Protein AF-A0A963QX61-F1 (afdb_monomer_lite)

Structure (mmCIF, N/CA/C/O backbone):
data_AF-A0A963QX61-F1
#
_entry.id   AF-A0A963QX61-F1
#
loop_
_atom_site.group_PDB
_atom_site.id
_atom_site.type_symbol
_atom_site.label_atom_id
_atom_site.label_alt_id
_atom_site.label_comp_id
_atom_site.label_asym_id
_atom_site.label_entity_id
_atom_site.label_seq_id
_atom_site.pdbx_PDB_ins_code
_atom_site.Cartn_x
_atom_site.Cartn_y
_atom_site.Cartn_z
_atom_site.occupancy
_atom_site.B_iso_or_equiv
_atom_site.auth_seq_id
_atom_site.auth_comp_id
_atom_site.auth_asym_id
_atom_site.auth_atom_id
_atom_site.pdbx_PDB_model_num
ATOM 1 N N . MET A 1 1 ? -36.891 1.147 53.434 1.00 46.72 1 MET A N 1
ATOM 2 C CA . MET A 1 1 ? -37.287 0.416 52.207 1.00 46.72 1 MET A CA 1
ATOM 3 C C . MET A 1 1 ? -36.819 1.163 50.943 1.00 46.72 1 MET A C 1
ATOM 5 O O . MET A 1 1 ? -37.647 1.575 50.151 1.00 46.72 1 MET A O 1
ATOM 9 N N . ALA A 1 2 ? -35.508 1.374 50.739 1.00 48.69 2 ALA A N 1
ATOM 10 C CA . ALA A 1 2 ? -34.983 2.159 49.598 1.00 48.69 2 ALA A CA 1
ATOM 11 C C . ALA A 1 2 ? -33.818 1.477 48.839 1.00 48.69 2 ALA A C 1
ATOM 13 O O . ALA A 1 2 ? -33.172 2.099 48.007 1.00 48.69 2 ALA A O 1
ATOM 14 N N . GLY A 1 3 ? -33.528 0.202 49.127 1.00 49.62 3 GLY A N 1
ATOM 15 C CA . GLY A 1 3 ? -32.335 -0.487 48.611 1.00 49.62 3 GLY A CA 1
ATOM 16 C C . GLY A 1 3 ? -32.510 -1.225 47.279 1.00 49.62 3 GLY A C 1
ATOM 17 O O . GLY A 1 3 ? -31.517 -1.564 46.650 1.00 49.62 3 GLY A O 1
ATOM 18 N N . LEU A 1 4 ? -33.746 -1.473 46.829 1.00 49.47 4 LEU A N 1
ATOM 19 C CA . LEU A 1 4 ? -33.998 -2.351 45.675 1.00 49.47 4 LEU A CA 1
ATOM 20 C C . LEU A 1 4 ? -34.130 -1.605 44.337 1.00 49.47 4 LEU A C 1
ATOM 22 O O . LEU A 1 4 ? -33.873 -2.192 43.292 1.00 49.47 4 LEU A O 1
ATOM 26 N N . SER A 1 5 ? -34.448 -0.305 44.350 1.00 49.09 5 SER A N 1
ATOM 27 C CA . SER A 1 5 ? -34.607 0.480 43.114 1.00 49.09 5 SER A CA 1
ATOM 28 C C . SER A 1 5 ? -33.279 0.851 42.438 1.0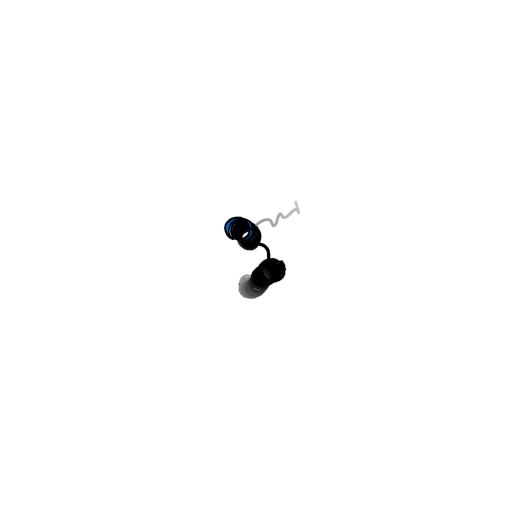0 49.09 5 SER A C 1
ATOM 30 O O . SER A 1 5 ? -33.279 1.146 41.249 1.00 49.09 5 SER A O 1
ATOM 32 N N . ASN A 1 6 ? -32.154 0.821 43.164 1.00 52.69 6 ASN A N 1
ATOM 33 C CA . ASN A 1 6 ? -30.842 1.230 42.641 1.00 52.69 6 ASN A CA 1
ATOM 34 C C . ASN A 1 6 ? -30.071 0.110 41.923 1.00 52.69 6 ASN A C 1
ATOM 36 O O . ASN A 1 6 ? -29.132 0.398 41.195 1.00 52.69 6 ASN A O 1
ATOM 40 N N . ILE A 1 7 ? -30.431 -1.164 42.111 1.00 56.41 7 ILE A N 1
ATOM 41 C CA . ILE A 1 7 ? -29.708 -2.286 41.478 1.00 56.41 7 ILE A CA 1
ATOM 42 C C . ILE A 1 7 ? -30.189 -2.503 40.036 1.00 56.41 7 ILE A C 1
ATOM 44 O O . ILE A 1 7 ? -29.391 -2.807 39.151 1.00 56.41 7 ILE A O 1
ATOM 48 N N . ALA A 1 8 ? -31.484 -2.300 39.782 1.00 58.22 8 ALA A N 1
ATOM 49 C CA . ALA A 1 8 ? -32.066 -2.456 38.451 1.00 58.22 8 ALA A CA 1
ATOM 50 C C . ALA A 1 8 ? -31.579 -1.381 37.458 1.00 58.22 8 ALA A C 1
ATOM 52 O O . ALA A 1 8 ? -31.332 -1.697 36.296 1.00 58.22 8 ALA A O 1
ATOM 53 N N . SER A 1 9 ? -31.387 -0.135 37.908 1.00 60.72 9 SER A N 1
ATOM 54 C CA . SER A 1 9 ? -30.846 0.953 37.079 1.00 60.72 9 SER A CA 1
ATOM 55 C C . SER A 1 9 ? -29.365 0.751 36.743 1.00 60.72 9 SER A C 1
ATOM 57 O O . SER A 1 9 ? -28.984 0.878 35.584 1.00 60.72 9 SER A O 1
ATOM 59 N N . VAL A 1 10 ? -28.548 0.314 37.709 1.00 65.25 10 VAL A N 1
ATOM 60 C CA . VAL A 1 10 ? -27.114 0.037 37.489 1.00 65.25 10 VAL A CA 1
ATOM 61 C C . VAL A 1 10 ? -26.888 -1.076 36.456 1.00 65.25 10 VAL A C 1
ATOM 63 O O . VAL A 1 10 ? -25.989 -0.969 35.623 1.00 65.25 10 VAL A O 1
ATOM 66 N N . GLY A 1 11 ? -27.707 -2.134 36.467 1.00 64.94 11 GLY A N 1
ATOM 67 C CA . GLY A 1 11 ? -27.608 -3.215 35.477 1.00 64.94 11 GLY A CA 1
ATOM 68 C C . GLY A 1 11 ? -27.962 -2.773 34.051 1.00 64.94 11 GLY A C 1
ATOM 69 O O . GLY A 1 11 ? -27.321 -3.207 33.092 1.00 64.94 11 GLY A O 1
ATOM 70 N N . LEU A 1 12 ? -28.946 -1.881 33.910 1.00 73.75 12 LEU A N 1
ATOM 71 C CA . LEU A 1 12 ? -29.366 -1.329 32.622 1.00 73.75 12 LEU A CA 1
ATOM 72 C C . LEU A 1 12 ? -28.316 -0.365 32.047 1.00 73.75 12 LEU A C 1
ATOM 74 O O . LEU A 1 12 ? -27.949 -0.493 30.878 1.00 73.75 12 LEU A O 1
ATOM 78 N N . ASP A 1 13 ? -27.784 0.543 32.867 1.00 69.62 13 ASP A N 1
ATOM 79 C CA . ASP A 1 13 ? -26.740 1.491 32.454 1.00 69.62 13 ASP A CA 1
ATOM 80 C C . ASP A 1 13 ? -25.443 0.766 32.053 1.00 69.62 13 ASP A C 1
ATOM 82 O O . ASP A 1 13 ? -24.764 1.140 31.088 1.00 69.62 13 ASP A O 1
ATOM 86 N N . LEU A 1 14 ? -25.121 -0.340 32.732 1.00 75.25 14 LEU A N 1
ATOM 87 C CA . LEU A 1 14 ? -23.996 -1.199 32.366 1.00 75.25 14 LEU A CA 1
ATOM 88 C C . LEU A 1 14 ? -24.220 -1.910 31.021 1.00 75.25 14 LEU A C 1
ATOM 90 O O . LEU A 1 14 ? -23.307 -1.985 30.200 1.00 75.25 14 LEU A O 1
ATOM 94 N N . ALA A 1 15 ? -25.426 -2.417 30.764 1.00 76.31 15 ALA A N 1
ATOM 95 C CA . ALA A 1 15 ? -25.744 -3.071 29.495 1.00 76.31 15 ALA A CA 1
ATOM 96 C C . ALA A 1 15 ? -25.701 -2.084 28.315 1.00 76.31 15 ALA A C 1
ATOM 98 O O . ALA A 1 15 ? -25.134 -2.398 27.265 1.00 76.31 15 ALA A O 1
ATOM 99 N N . LEU A 1 16 ? -26.239 -0.874 28.498 1.00 80.94 16 LEU A N 1
ATOM 100 C CA . LEU A 1 16 ? -26.222 0.184 27.485 1.00 80.94 16 LEU A CA 1
ATOM 101 C C . LEU A 1 16 ? -24.804 0.691 27.208 1.00 80.94 16 LEU A C 1
ATOM 103 O O . LEU A 1 16 ? -24.424 0.824 26.043 1.00 80.94 16 LEU A O 1
ATOM 107 N N . SER A 1 17 ? -23.994 0.911 28.246 1.00 79.56 17 SER A N 1
ATOM 108 C CA . SER A 1 17 ? -22.588 1.306 28.079 1.00 79.56 17 SER A CA 1
ATOM 109 C C . SER A 1 17 ? -21.762 0.211 27.402 1.00 79.56 17 SER A C 1
ATOM 111 O O . SER A 1 17 ? -20.999 0.503 26.480 1.00 79.56 17 SER A O 1
ATOM 113 N N . GLN A 1 18 ? -21.974 -1.060 27.754 1.00 80.31 18 GLN A N 1
ATOM 114 C CA . GLN A 1 18 ? -21.314 -2.181 27.087 1.00 80.31 18 GLN A CA 1
ATOM 115 C C . GLN A 1 18 ? -21.740 -2.306 25.615 1.00 80.31 18 GLN A C 1
ATOM 117 O O . GLN A 1 18 ? -20.918 -2.613 24.748 1.00 80.31 18 GLN A O 1
ATOM 122 N N . GLN A 1 19 ? -23.012 -2.058 25.298 1.00 84.75 19 GLN A N 1
ATOM 123 C CA . GLN A 1 19 ? -23.496 -2.054 23.918 1.00 84.75 19 GLN A CA 1
ATOM 124 C C . GLN A 1 19 ? -22.925 -0.881 23.109 1.00 84.75 19 GLN A C 1
ATOM 126 O O . GLN A 1 19 ? -22.516 -1.080 21.962 1.00 84.75 19 GLN A O 1
ATOM 131 N N . ALA A 1 20 ? -22.849 0.315 23.699 1.00 81.50 20 ALA A N 1
ATOM 132 C CA . ALA A 1 20 ? -22.224 1.482 23.082 1.00 81.50 20 ALA A CA 1
ATOM 133 C C . ALA A 1 20 ? -20.739 1.223 22.779 1.00 81.50 20 ALA A C 1
ATOM 135 O O . ALA A 1 20 ? -20.319 1.398 21.635 1.00 81.50 20 ALA A O 1
ATOM 136 N N . GLN A 1 21 ? -19.990 0.679 23.746 1.00 81.06 21 GLN A N 1
ATOM 137 C CA . GLN A 1 21 ? -18.583 0.296 23.569 1.00 81.06 21 GLN A CA 1
ATOM 138 C C . GLN A 1 21 ? -18.395 -0.718 22.436 1.00 81.06 21 GLN A C 1
ATOM 140 O O . GLN A 1 21 ? -17.541 -0.533 21.574 1.00 81.06 21 GLN A O 1
ATOM 145 N N . ARG A 1 22 ? -19.230 -1.763 22.366 1.00 85.44 22 ARG A N 1
ATOM 146 C CA . ARG A 1 22 ? -19.153 -2.759 21.279 1.00 85.44 22 ARG A CA 1
ATOM 147 C C . ARG A 1 22 ? -19.398 -2.147 19.901 1.00 85.44 22 ARG A C 1
ATOM 149 O O . ARG A 1 22 ? -18.795 -2.589 18.923 1.00 85.44 22 ARG A O 1
ATOM 156 N N . ASN A 1 23 ? -20.308 -1.182 19.799 1.00 87.12 23 ASN A N 1
ATOM 157 C CA . ASN A 1 23 ? -20.583 -0.498 18.536 1.00 87.12 23 ASN A CA 1
ATOM 158 C C . ASN A 1 23 ? -19.423 0.413 18.127 1.00 87.12 23 ASN A C 1
ATOM 160 O O . ASN A 1 23 ? -19.078 0.470 16.947 1.00 87.12 23 ASN A O 1
ATOM 164 N N . GLU A 1 24 ? -18.808 1.089 19.090 1.00 84.44 24 GLU A N 1
ATOM 165 C CA . GLU A 1 24 ? -17.634 1.924 18.864 1.00 84.44 24 GLU A CA 1
ATOM 166 C C . GLU A 1 24 ? -16.416 1.090 18.451 1.00 84.44 24 GLU A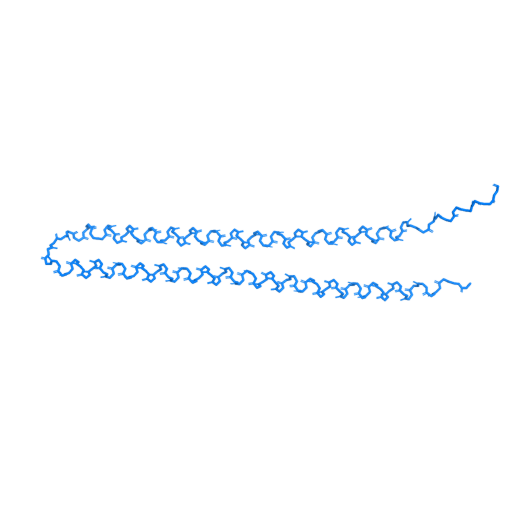 C 1
ATOM 168 O O . GLU A 1 24 ? -15.801 1.376 17.425 1.00 84.44 24 GLU A O 1
ATOM 173 N N . ASP A 1 25 ? -16.153 -0.024 19.136 1.00 84.94 25 ASP A N 1
ATOM 174 C CA . ASP A 1 25 ? -15.090 -0.968 18.776 1.00 84.94 25 ASP A CA 1
ATOM 175 C C . ASP A 1 25 ? -15.251 -1.515 17.354 1.00 84.94 25 ASP A C 1
ATOM 177 O O . ASP A 1 25 ? -14.270 -1.639 16.615 1.00 84.94 25 ASP A O 1
ATOM 181 N N . LYS A 1 26 ? -16.488 -1.835 16.946 1.00 89.31 26 LYS A N 1
ATOM 182 C CA . LYS A 1 26 ? -16.783 -2.257 15.570 1.00 89.31 26 LYS A CA 1
ATOM 183 C C . LYS A 1 26 ? -16.460 -1.151 14.570 1.00 89.31 26 LYS A C 1
ATOM 185 O O . LYS A 1 26 ? -15.726 -1.410 13.625 1.00 89.31 26 LYS A O 1
ATOM 190 N N . ARG A 1 27 ? -16.927 0.079 14.808 1.00 89.19 27 ARG A N 1
ATOM 191 C CA . ARG A 1 27 ? -16.638 1.227 13.928 1.00 89.19 27 ARG A CA 1
ATOM 192 C C . ARG A 1 27 ? -15.137 1.481 13.797 1.00 89.19 27 ARG A C 1
ATOM 194 O O . ARG A 1 27 ? -14.646 1.639 12.685 1.00 89.19 27 ARG A O 1
ATOM 201 N N . LEU A 1 28 ? -14.404 1.454 14.910 1.00 85.69 28 LEU A N 1
ATOM 202 C CA . LEU A 1 28 ? -12.949 1.627 14.924 1.0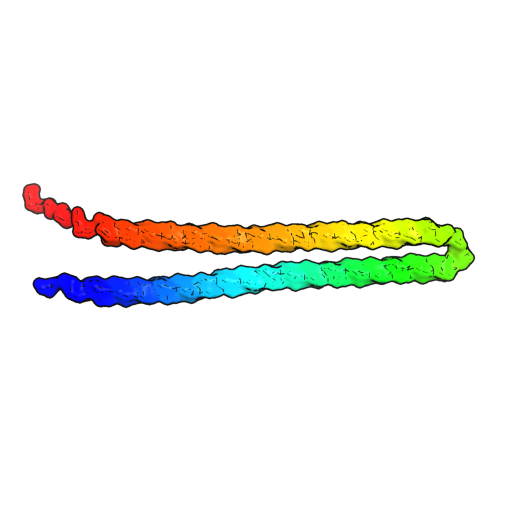0 85.69 28 LEU A CA 1
ATOM 203 C C . LEU A 1 28 ? -12.232 0.507 14.163 1.00 85.69 28 LEU A C 1
ATOM 205 O O . LEU A 1 28 ? -11.234 0.749 13.479 1.00 85.69 28 LEU A O 1
ATOM 209 N N . LYS A 1 29 ? -12.730 -0.729 14.268 1.00 88.88 29 LYS A N 1
ATOM 210 C CA . LYS A 1 29 ? -12.209 -1.868 13.512 1.00 88.88 29 LYS A CA 1
ATOM 211 C C . LYS A 1 29 ? -12.460 -1.704 12.011 1.00 88.88 29 LYS A C 1
ATOM 213 O O . LYS A 1 29 ? -11.520 -1.872 11.239 1.00 88.88 29 LYS A O 1
ATOM 218 N N . ASP A 1 30 ? -13.674 -1.342 11.617 1.00 92.94 30 ASP A N 1
ATOM 219 C CA . ASP A 1 30 ? -14.048 -1.161 10.212 1.00 92.94 30 ASP A CA 1
ATOM 220 C C . ASP A 1 30 ? -13.263 -0.005 9.574 1.00 92.94 30 ASP A C 1
ATOM 222 O O . ASP A 1 30 ? -12.750 -0.124 8.459 1.00 92.94 30 ASP A O 1
ATOM 226 N N . GLU A 1 31 ? -13.081 1.096 10.305 1.00 91.06 31 GLU A N 1
ATOM 227 C CA . GLU A 1 31 ? -12.263 2.226 9.865 1.00 91.06 31 GLU A CA 1
ATOM 228 C C . GLU A 1 31 ? -10.794 1.822 9.685 1.00 91.06 31 GLU A C 1
ATOM 230 O O . GLU A 1 31 ? -10.170 2.142 8.668 1.00 91.06 31 GLU A O 1
ATOM 235 N N . ARG A 1 32 ? -10.235 1.071 10.641 1.00 90.50 32 ARG A N 1
ATOM 236 C CA . ARG A 1 32 ? -8.877 0.524 10.543 1.00 90.50 32 ARG A CA 1
ATOM 237 C C . ARG A 1 32 ? -8.727 -0.362 9.311 1.00 90.50 32 ARG A C 1
ATOM 239 O O . ARG A 1 32 ? -7.762 -0.204 8.565 1.00 90.50 32 ARG A O 1
ATOM 246 N N . ASP A 1 33 ? -9.656 -1.288 9.112 1.00 91.56 33 ASP A N 1
ATOM 247 C CA . ASP A 1 33 ? -9.600 -2.250 8.014 1.00 91.56 33 ASP A CA 1
ATOM 248 C C . ASP A 1 33 ? -9.732 -1.527 6.664 1.00 91.56 33 ASP A C 1
ATOM 250 O O . ASP A 1 33 ? -8.975 -1.818 5.738 1.00 91.56 33 ASP A O 1
ATOM 254 N N . THR A 1 34 ? -10.568 -0.487 6.591 1.00 94.81 34 THR A N 1
ATOM 255 C CA . THR A 1 34 ? -10.682 0.399 5.421 1.00 94.81 34 THR A CA 1
ATOM 256 C C . THR A 1 34 ? -9.373 1.134 5.128 1.00 94.81 34 THR A C 1
ATOM 258 O O . THR A 1 34 ? -8.929 1.172 3.981 1.00 94.81 34 THR A O 1
ATOM 261 N N . ARG A 1 35 ? -8.706 1.689 6.149 1.00 92.06 35 ARG A N 1
ATOM 262 C CA . ARG A 1 35 ? -7.412 2.378 5.981 1.00 92.06 35 ARG A CA 1
ATOM 263 C C . ARG A 1 35 ? -6.311 1.423 5.518 1.00 92.06 35 ARG A C 1
ATOM 265 O O . ARG A 1 35 ? -5.531 1.778 4.636 1.00 92.06 35 ARG A O 1
ATOM 272 N N . ILE A 1 36 ? -6.259 0.213 6.080 1.00 92.31 36 ILE A N 1
ATOM 273 C CA . ILE A 1 36 ? -5.311 -0.828 5.656 1.00 92.31 36 ILE A CA 1
ATOM 274 C C . ILE A 1 36 ? -5.571 -1.218 4.198 1.00 92.31 36 ILE A C 1
ATOM 276 O O . ILE A 1 36 ? -4.628 -1.276 3.408 1.00 92.31 36 ILE A O 1
ATOM 280 N N . ALA A 1 37 ? -6.835 -1.446 3.831 1.00 93.56 37 ALA A N 1
ATOM 281 C CA . ALA A 1 37 ? -7.217 -1.788 2.466 1.00 93.56 37 ALA A CA 1
ATOM 282 C C . ALA A 1 37 ? -6.842 -0.675 1.478 1.00 93.56 37 ALA A C 1
ATOM 284 O O . ALA A 1 37 ? -6.227 -0.952 0.453 1.00 93.56 37 ALA A O 1
ATOM 285 N N . ALA A 1 38 ? -7.114 0.588 1.820 1.00 93.56 38 ALA A N 1
ATOM 286 C CA . ALA A 1 38 ? -6.753 1.734 0.990 1.00 93.56 38 ALA A CA 1
ATOM 287 C C . ALA A 1 38 ? -5.235 1.832 0.756 1.00 93.56 38 ALA A C 1
ATOM 289 O O . ALA A 1 38 ? -4.800 2.059 -0.375 1.00 93.56 38 ALA A O 1
ATOM 290 N N . LEU A 1 39 ? -4.421 1.612 1.795 1.00 90.62 39 LEU A N 1
ATOM 291 C CA . LEU A 1 39 ? -2.962 1.637 1.669 1.00 90.62 39 LEU A CA 1
ATOM 292 C C . LEU A 1 39 ? -2.441 0.474 0.812 1.00 90.62 39 LEU A C 1
ATOM 294 O O . LEU A 1 39 ? -1.552 0.663 -0.025 1.00 90.62 39 LEU A O 1
ATOM 298 N N . ALA A 1 40 ? -3.008 -0.722 0.988 1.00 88.25 40 ALA A N 1
ATOM 299 C CA . ALA A 1 40 ? -2.668 -1.892 0.184 1.00 88.25 40 ALA A CA 1
ATOM 300 C C . ALA A 1 40 ? -3.016 -1.670 -1.298 1.00 88.25 40 ALA A C 1
ATOM 302 O O . ALA A 1 40 ? -2.177 -1.901 -2.172 1.00 88.25 40 ALA A O 1
ATOM 303 N N . ASP A 1 41 ? -4.208 -1.141 -1.578 1.00 94.69 41 ASP A N 1
ATOM 304 C CA . ASP A 1 41 ? -4.660 -0.820 -2.931 1.00 94.69 41 ASP A CA 1
ATOM 305 C C . ASP A 1 41 ? -3.793 0.251 -3.591 1.00 94.69 41 ASP A C 1
ATOM 307 O O . ASP A 1 41 ? -3.416 0.116 -4.759 1.00 94.69 41 ASP A O 1
ATOM 311 N N . GLN A 1 42 ? -3.446 1.309 -2.857 1.00 92.12 42 GLN A N 1
ATOM 312 C CA . GLN A 1 42 ? -2.556 2.355 -3.353 1.00 92.12 42 GLN A CA 1
ATOM 313 C C . GLN A 1 42 ? -1.184 1.779 -3.713 1.00 92.12 42 GLN A C 1
ATOM 315 O O . GLN A 1 42 ? -0.668 2.047 -4.799 1.00 92.12 42 GLN A O 1
ATOM 320 N N . THR A 1 43 ? -0.627 0.937 -2.842 1.00 91.00 43 THR A N 1
ATOM 321 C CA . THR A 1 43 ? 0.661 0.273 -3.080 1.00 91.00 43 THR A CA 1
ATOM 322 C C . THR A 1 43 ? 0.588 -0.608 -4.326 1.00 91.00 43 THR A C 1
ATOM 324 O O . THR A 1 43 ? 1.434 -0.499 -5.210 1.00 91.00 43 THR A O 1
ATOM 327 N N . ALA A 1 44 ? -0.475 -1.403 -4.473 1.00 91.56 44 ALA A N 1
ATOM 328 C CA . ALA A 1 44 ? -0.675 -2.246 -5.647 1.00 91.56 44 ALA A CA 1
ATOM 329 C C . ALA A 1 44 ? -0.805 -1.438 -6.952 1.00 91.56 44 ALA A C 1
ATOM 331 O O . ALA A 1 44 ? -0.317 -1.876 -7.995 1.00 91.56 44 ALA A O 1
ATOM 332 N N . ARG A 1 45 ? -1.445 -0.261 -6.923 1.00 94.06 45 ARG A N 1
ATOM 333 C CA . ARG A 1 45 ? -1.535 0.631 -8.094 1.00 94.06 45 ARG A CA 1
ATOM 334 C C . ARG A 1 45 ? -0.169 1.180 -8.491 1.00 94.06 45 ARG A C 1
ATOM 336 O O . ARG A 1 45 ? 0.154 1.146 -9.676 1.00 94.06 45 ARG A O 1
ATOM 343 N N . ILE A 1 46 ? 0.624 1.631 -7.519 1.00 90.31 46 ILE A N 1
ATOM 344 C CA . ILE A 1 46 ? 1.990 2.119 -7.754 1.00 90.31 46 ILE A CA 1
ATOM 345 C C . ILE A 1 46 ? 2.841 0.999 -8.357 1.00 90.31 46 ILE A C 1
ATOM 347 O O . ILE A 1 46 ? 3.451 1.192 -9.401 1.00 90.31 46 ILE A O 1
ATOM 351 N N . GLU A 1 47 ? 2.797 -0.209 -7.790 1.00 91.25 47 GLU A N 1
ATOM 352 C CA . GLU A 1 47 ? 3.548 -1.355 -8.320 1.00 91.25 47 GLU A CA 1
ATOM 353 C C . GLU A 1 47 ? 3.204 -1.688 -9.774 1.00 91.25 47 GLU A C 1
ATOM 355 O O . GLU A 1 47 ? 4.091 -2.005 -10.569 1.00 91.25 47 GLU A O 1
ATOM 360 N N . ARG A 1 48 ? 1.917 -1.640 -10.137 1.00 93.31 48 ARG A N 1
ATOM 361 C CA . ARG A 1 48 ? 1.489 -1.860 -11.526 1.00 93.31 48 ARG A CA 1
ATOM 362 C C . ARG A 1 48 ? 2.012 -0.754 -12.438 1.00 93.31 48 ARG A C 1
ATOM 364 O O . ARG A 1 48 ? 2.557 -1.065 -13.494 1.00 93.31 48 ARG A O 1
ATOM 371 N N . ALA A 1 49 ? 1.888 0.503 -12.016 1.00 92.75 49 ALA A N 1
ATOM 372 C CA . ALA A 1 49 ? 2.354 1.651 -12.785 1.00 92.75 49 ALA A CA 1
ATOM 373 C C . ALA A 1 49 ? 3.867 1.587 -13.050 1.00 92.75 49 ALA A C 1
ATOM 375 O O . ALA A 1 49 ? 4.278 1.740 -14.201 1.00 92.75 49 ALA A O 1
ATOM 376 N N . GLU A 1 50 ? 4.675 1.273 -12.032 1.00 91.19 50 GLU A N 1
ATOM 377 C CA . GLU A 1 50 ? 6.132 1.146 -12.175 1.00 91.19 50 GLU A CA 1
ATOM 378 C C . GLU A 1 50 ? 6.520 -0.009 -13.103 1.00 91.19 50 GLU A C 1
ATOM 380 O O . GLU A 1 50 ? 7.341 0.148 -14.009 1.00 91.19 50 GLU A O 1
ATOM 385 N N . ARG A 1 51 ? 5.864 -1.169 -12.968 1.00 92.31 51 ARG A N 1
ATOM 386 C CA . ARG A 1 51 ? 6.096 -2.309 -13.871 1.00 92.31 51 ARG A CA 1
ATOM 387 C C . ARG A 1 51 ? 5.743 -1.985 -15.317 1.00 92.31 51 ARG A C 1
ATOM 389 O O . ARG A 1 51 ? 6.471 -2.378 -16.229 1.00 92.31 51 ARG A O 1
ATOM 396 N N . ASP A 1 52 ? 4.644 -1.278 -15.546 1.00 94.00 52 ASP A N 1
ATOM 397 C CA . ASP A 1 52 ? 4.231 -0.895 -16.895 1.00 94.00 52 ASP A CA 1
ATOM 398 C C . ASP A 1 52 ? 5.130 0.200 -17.483 1.00 94.00 52 ASP A C 1
ATOM 400 O O . ASP A 1 52 ? 5.384 0.202 -18.692 1.00 94.00 52 ASP A O 1
ATOM 404 N N . ALA A 1 53 ? 5.650 1.108 -16.654 1.00 92.56 53 ALA A N 1
ATOM 405 C CA . ALA A 1 53 ? 6.657 2.082 -17.059 1.00 92.56 53 ALA A CA 1
ATOM 406 C C . ALA A 1 53 ? 7.974 1.391 -17.446 1.00 92.56 53 ALA A C 1
ATOM 408 O O . ALA A 1 53 ? 8.513 1.667 -18.522 1.00 92.56 53 ALA A O 1
ATOM 409 N N . LEU A 1 54 ? 8.445 0.436 -16.638 1.00 92.88 54 LEU A N 1
ATOM 410 C CA . LEU A 1 54 ? 9.625 -0.379 -16.932 1.00 92.88 54 LEU A CA 1
ATOM 411 C C . LEU A 1 54 ? 9.464 -1.135 -18.255 1.00 92.88 54 LEU A C 1
ATOM 413 O O . LEU A 1 54 ? 10.322 -1.031 -19.131 1.00 92.88 54 LEU A O 1
ATOM 417 N N . ARG A 1 55 ? 8.336 -1.831 -18.450 1.00 92.94 55 ARG A N 1
ATOM 418 C CA . ARG A 1 55 ? 8.037 -2.550 -19.703 1.00 92.94 55 ARG A CA 1
ATOM 419 C C . ARG A 1 55 ? 8.124 -1.636 -20.920 1.00 92.94 55 ARG A C 1
ATOM 421 O O . ARG A 1 55 ? 8.745 -2.004 -21.916 1.00 92.94 55 ARG A O 1
ATOM 428 N N . ARG A 1 56 ? 7.545 -0.433 -20.836 1.00 93.94 56 ARG A N 1
ATOM 429 C CA . ARG A 1 56 ? 7.605 0.565 -21.916 1.00 93.94 56 ARG A CA 1
ATOM 430 C C . ARG A 1 56 ? 9.032 1.037 -22.184 1.00 93.94 56 ARG A C 1
ATOM 432 O O . ARG A 1 56 ? 9.423 1.121 -23.347 1.00 93.94 56 ARG A O 1
ATOM 439 N N . ARG A 1 57 ? 9.821 1.302 -21.139 1.00 90.38 57 ARG A N 1
ATOM 440 C CA . ARG A 1 57 ? 11.232 1.707 -21.268 1.00 90.38 57 ARG A CA 1
ATOM 441 C C . ARG A 1 57 ? 12.070 0.612 -21.930 1.00 90.38 57 ARG A C 1
ATOM 443 O O . ARG A 1 57 ? 12.780 0.898 -22.889 1.00 90.38 57 ARG A O 1
ATOM 450 N N . VAL A 1 58 ? 11.935 -0.639 -21.488 1.00 90.50 58 VAL A N 1
ATOM 451 C CA . VAL A 1 58 ? 12.650 -1.786 -22.074 1.00 90.50 58 VAL A CA 1
ATOM 452 C C . VAL A 1 58 ? 12.248 -2.002 -23.534 1.00 90.50 58 VAL A C 1
ATOM 454 O O . VAL A 1 58 ? 13.117 -2.188 -24.386 1.00 90.50 58 VAL A O 1
ATOM 457 N N . ALA A 1 59 ? 10.953 -1.925 -23.856 1.00 88.94 59 ALA A N 1
ATOM 458 C CA . ALA A 1 59 ? 10.476 -2.036 -25.234 1.00 88.94 59 ALA A CA 1
ATOM 459 C C . ALA A 1 59 ? 11.040 -0.919 -26.130 1.00 88.94 59 ALA A C 1
ATOM 461 O O . ALA A 1 59 ? 11.515 -1.199 -27.229 1.00 88.94 59 ALA A O 1
ATOM 462 N N . ALA A 1 60 ? 11.059 0.326 -25.645 1.00 88.94 60 ALA A N 1
ATOM 463 C CA . ALA A 1 60 ? 11.631 1.458 -26.372 1.00 88.94 60 ALA A CA 1
ATOM 464 C C . ALA A 1 60 ? 13.146 1.307 -26.592 1.00 88.94 60 ALA A C 1
ATOM 466 O O . ALA A 1 60 ? 13.634 1.596 -27.684 1.00 88.94 60 ALA A O 1
ATOM 467 N N . LEU A 1 61 ? 13.886 0.819 -25.590 1.00 85.81 61 LEU A N 1
ATOM 468 C CA . LEU A 1 61 ? 15.319 0.534 -25.714 1.00 85.81 61 LEU A CA 1
ATOM 469 C C . LEU A 1 61 ? 15.587 -0.548 -26.763 1.00 85.81 61 LEU A C 1
ATOM 471 O O . LEU A 1 61 ? 16.441 -0.359 -27.627 1.00 85.81 61 LEU A O 1
ATOM 475 N N . ARG A 1 62 ? 14.821 -1.644 -26.741 1.00 83.12 62 ARG A N 1
ATOM 476 C CA . ARG A 1 62 ? 14.930 -2.716 -27.743 1.00 83.12 62 ARG A CA 1
ATOM 477 C C . ARG A 1 62 ? 14.575 -2.232 -29.148 1.00 83.12 62 ARG A C 1
ATOM 479 O O . ARG A 1 62 ? 15.297 -2.546 -30.087 1.00 83.12 62 ARG A O 1
ATOM 486 N N . ALA A 1 63 ? 13.513 -1.441 -29.293 1.00 85.25 63 ALA A N 1
ATOM 487 C CA . ALA A 1 63 ? 13.117 -0.876 -30.580 1.00 85.25 63 ALA A CA 1
ATOM 488 C C . ALA A 1 63 ? 14.195 0.063 -31.146 1.00 85.25 63 ALA A C 1
ATOM 490 O O . ALA A 1 63 ? 14.540 -0.040 -32.320 1.00 85.25 63 ALA A O 1
ATOM 491 N N . ARG A 1 64 ? 14.779 0.932 -30.308 1.00 82.19 64 ARG A N 1
ATOM 492 C CA . ARG A 1 64 ? 15.892 1.813 -30.706 1.00 82.19 64 ARG A CA 1
ATOM 493 C C . ARG A 1 64 ? 17.140 1.026 -31.100 1.00 82.19 64 ARG A C 1
ATOM 495 O O . ARG A 1 64 ? 17.756 1.353 -32.108 1.00 82.19 64 ARG A O 1
ATOM 502 N N . ALA A 1 65 ? 17.482 -0.015 -30.343 1.00 79.31 65 ALA A N 1
ATOM 503 C CA . ALA A 1 65 ? 18.606 -0.889 -30.662 1.00 79.31 65 ALA A CA 1
ATOM 504 C C . ALA A 1 65 ? 18.406 -1.633 -31.993 1.00 79.31 65 ALA A C 1
ATOM 506 O O . ALA A 1 65 ? 19.333 -1.712 -32.792 1.00 79.31 65 ALA A O 1
ATOM 507 N N . GLY A 1 66 ? 17.192 -2.128 -32.260 1.00 75.31 66 GLY A N 1
ATOM 508 C CA . GLY A 1 66 ? 16.856 -2.790 -33.523 1.00 75.31 66 GLY A CA 1
ATOM 509 C C . GLY A 1 66 ? 16.829 -1.839 -34.725 1.00 75.31 66 GLY A C 1
ATOM 510 O O . GLY A 1 66 ? 17.288 -2.205 -35.802 1.00 75.31 66 GLY A O 1
ATOM 511 N N . ALA A 1 67 ? 16.337 -0.608 -34.547 1.00 73.69 67 ALA A N 1
ATOM 512 C CA . ALA A 1 67 ? 16.256 0.392 -35.616 1.00 73.69 67 ALA A CA 1
ATOM 513 C C . ALA A 1 67 ? 17.613 1.031 -35.965 1.00 73.69 67 ALA A C 1
ATOM 515 O O . ALA A 1 67 ? 17.807 1.480 -37.091 1.00 73.69 67 ALA A O 1
ATOM 516 N N . GLY A 1 68 ? 18.555 1.075 -35.018 1.00 68.31 68 GLY A N 1
ATOM 517 C CA . GLY A 1 68 ? 19.861 1.710 -35.201 1.00 68.31 68 GLY A CA 1
ATOM 518 C C . GLY A 1 68 ? 20.839 0.953 -36.103 1.00 68.31 68 GLY A C 1
ATOM 519 O O . GLY A 1 68 ? 21.917 1.485 -36.361 1.00 68.31 68 GLY A O 1
ATOM 520 N N . GLY A 1 69 ? 20.519 -0.276 -36.540 1.00 59.72 69 GLY A N 1
ATOM 521 C CA . GLY A 1 69 ? 21.334 -1.092 -37.460 1.00 59.72 69 GLY A CA 1
ATOM 522 C C . GLY A 1 69 ? 22.764 -1.398 -36.988 1.00 59.72 69 GLY A C 1
ATOM 523 O O . GLY A 1 69 ? 23.546 -2.009 -37.709 1.00 59.72 69 GLY A O 1
ATOM 524 N N . THR A 1 70 ? 23.126 -0.968 -35.784 1.00 53.91 70 THR A N 1
ATOM 525 C CA . THR A 1 70 ? 24.489 -0.935 -35.274 1.00 53.91 70 THR A CA 1
ATOM 526 C C . THR A 1 70 ? 24.562 -1.823 -34.051 1.00 53.91 70 THR A C 1
ATOM 528 O O . THR A 1 70 ? 23.754 -1.716 -33.129 1.00 53.91 70 THR A O 1
ATOM 531 N N . GLY A 1 71 ? 25.539 -2.728 -34.072 1.00 54.03 71 GLY A N 1
ATOM 532 C CA . GLY A 1 71 ? 25.904 -3.611 -32.975 1.00 54.03 71 GLY A CA 1
ATOM 533 C C . GLY A 1 71 ? 26.397 -2.843 -31.754 1.00 54.03 71 GLY A C 1
ATOM 534 O O . GLY A 1 71 ? 27.564 -2.950 -31.386 1.00 54.03 71 GLY A O 1
ATOM 535 N N . ALA A 1 72 ? 25.503 -2.108 -31.090 1.00 55.34 72 ALA A N 1
ATOM 536 C CA . ALA A 1 72 ? 25.606 -1.878 -29.663 1.00 55.34 72 ALA A CA 1
ATOM 537 C C . ALA A 1 72 ? 25.673 -3.275 -29.045 1.00 55.34 72 ALA A C 1
ATOM 539 O O . ALA A 1 72 ? 24.676 -3.994 -28.988 1.00 55.34 72 ALA A O 1
ATOM 540 N N . THR A 1 73 ? 26.896 -3.702 -28.739 1.00 59.59 73 THR A N 1
ATOM 541 C CA . THR A 1 73 ? 27.249 -5.020 -28.216 1.00 59.59 73 THR A CA 1
ATOM 542 C C . THR A 1 73 ? 26.173 -5.457 -27.232 1.00 59.59 73 THR A C 1
ATOM 544 O O . THR A 1 73 ? 25.927 -4.755 -26.254 1.00 59.59 73 THR A O 1
ATOM 547 N N . GLY A 1 74 ? 25.473 -6.564 -27.513 1.00 65.00 74 GLY A N 1
ATOM 548 C CA . GLY A 1 74 ? 24.260 -6.957 -26.779 1.00 65.00 74 GLY A CA 1
ATOM 549 C C . GLY A 1 74 ? 24.417 -6.929 -25.252 1.00 65.00 74 GLY A C 1
ATOM 550 O O . GLY A 1 74 ? 23.458 -6.634 -24.549 1.00 65.00 74 GLY A O 1
ATOM 551 N N . GLY A 1 75 ? 25.641 -7.109 -24.742 1.00 74.50 75 GLY A N 1
ATOM 552 C CA . GLY A 1 75 ? 25.976 -6.958 -23.325 1.00 74.50 75 GLY A CA 1
ATOM 553 C C . GLY A 1 75 ? 25.749 -5.560 -22.729 1.00 74.50 75 GLY A C 1
ATOM 554 O O . GLY A 1 75 ? 25.340 -5.470 -21.577 1.00 74.50 75 GLY A O 1
ATOM 555 N N . SER A 1 76 ? 25.951 -4.474 -23.482 1.00 80.88 76 SER A N 1
ATOM 556 C CA . SER A 1 76 ? 25.776 -3.094 -22.994 1.00 80.88 76 SER A CA 1
ATOM 557 C C . SER A 1 76 ? 24.300 -2.753 -22.785 1.00 80.88 76 SER A C 1
ATOM 559 O O . SER A 1 76 ? 23.915 -2.201 -21.757 1.00 80.88 76 SER A O 1
ATOM 561 N N . ILE A 1 77 ? 23.451 -3.130 -23.746 1.00 81.19 77 ILE A N 1
ATOM 562 C CA . ILE A 1 77 ? 21.995 -2.943 -23.654 1.00 81.19 77 ILE A CA 1
ATOM 563 C C . ILE A 1 77 ? 21.426 -3.823 -22.544 1.00 81.19 77 ILE A C 1
ATOM 565 O O . ILE A 1 77 ? 20.599 -3.371 -21.755 1.00 81.19 77 ILE A O 1
ATOM 569 N N . ASP A 1 78 ? 21.892 -5.064 -22.459 1.00 83.75 78 ASP A N 1
ATOM 570 C CA . ASP A 1 78 ? 21.435 -6.011 -21.452 1.00 83.75 78 ASP A CA 1
ATOM 571 C C . ASP A 1 78 ? 21.851 -5.590 -20.029 1.00 83.75 78 ASP A C 1
ATOM 573 O O . ASP A 1 78 ? 21.091 -5.773 -19.080 1.00 83.75 78 ASP A O 1
ATOM 577 N N . ALA A 1 79 ? 23.007 -4.933 -19.873 1.00 87.56 79 ALA A N 1
ATOM 578 C CA . ALA A 1 79 ? 23.408 -4.307 -18.614 1.00 87.56 79 ALA A CA 1
ATOM 579 C C . ALA A 1 79 ? 22.489 -3.137 -18.219 1.00 87.56 79 ALA A C 1
ATOM 581 O O . ALA A 1 79 ? 22.103 -3.040 -17.055 1.00 87.56 79 ALA A O 1
ATOM 582 N N . VAL A 1 80 ? 22.091 -2.284 -19.173 1.00 87.31 80 VAL A N 1
ATOM 583 C CA . VAL A 1 80 ? 21.139 -1.182 -18.925 1.00 87.31 80 VAL A CA 1
ATOM 584 C C . VAL A 1 80 ? 19.761 -1.721 -18.542 1.00 87.31 80 VAL A C 1
ATOM 586 O O . VAL A 1 80 ? 19.166 -1.240 -17.581 1.00 87.31 80 VAL A O 1
ATOM 589 N N . VAL A 1 81 ? 19.260 -2.739 -19.247 1.00 88.75 81 VAL A N 1
ATOM 590 C CA . VAL A 1 81 ? 17.975 -3.381 -18.919 1.00 88.75 81 VAL A CA 1
ATOM 591 C C . VAL A 1 81 ? 18.020 -3.988 -17.518 1.00 88.75 81 VAL A C 1
ATOM 593 O O . VAL A 1 81 ? 17.133 -3.707 -16.715 1.00 88.75 81 VAL A O 1
ATOM 596 N N . ARG A 1 82 ? 19.081 -4.734 -17.183 1.00 91.06 82 ARG A N 1
ATOM 597 C CA . ARG A 1 82 ? 19.268 -5.290 -15.833 1.00 91.06 82 ARG A CA 1
ATOM 598 C C . ARG A 1 82 ? 19.376 -4.212 -14.754 1.00 91.06 82 ARG A C 1
ATOM 600 O O . ARG A 1 82 ? 18.887 -4.427 -13.649 1.00 91.06 82 ARG A O 1
ATOM 607 N N . GLY A 1 83 ? 19.998 -3.071 -15.052 1.00 92.62 83 GLY A N 1
ATOM 608 C CA . GLY A 1 83 ? 20.024 -1.910 -14.158 1.00 92.62 83 GLY A CA 1
ATOM 609 C C . GLY A 1 83 ? 18.617 -1.380 -13.881 1.00 92.62 83 GLY A C 1
ATOM 610 O O . GLY A 1 83 ? 18.198 -1.337 -12.731 1.00 92.62 83 GLY A O 1
ATOM 611 N N . LEU A 1 84 ? 17.843 -1.109 -14.936 1.00 91.00 84 LEU A N 1
ATOM 612 C CA . LEU A 1 84 ? 16.462 -0.623 -14.821 1.00 91.00 84 LEU A CA 1
ATOM 613 C C . LEU A 1 84 ? 15.547 -1.592 -14.059 1.00 91.00 84 LEU A C 1
ATOM 615 O O . LEU A 1 84 ? 14.687 -1.160 -13.291 1.00 91.00 84 LEU A O 1
ATOM 619 N N . GLU A 1 85 ? 15.713 -2.898 -14.269 1.00 92.56 85 GLU A N 1
ATOM 620 C CA . GLU A 1 85 ? 14.973 -3.931 -13.538 1.00 92.56 85 GLU A CA 1
ATOM 621 C C . GLU A 1 85 ? 15.315 -3.938 -12.044 1.00 92.56 85 GLU A C 1
ATOM 623 O O . GLU A 1 85 ? 14.406 -4.053 -11.216 1.00 92.56 85 GLU A O 1
ATOM 628 N N . ARG A 1 86 ? 16.600 -3.791 -11.688 1.00 95.19 86 ARG A N 1
ATOM 629 C CA . ARG A 1 86 ? 17.040 -3.685 -10.287 1.00 95.19 86 ARG A CA 1
ATOM 630 C C . ARG A 1 86 ? 16.491 -2.430 -9.629 1.00 95.19 86 ARG A C 1
ATOM 632 O O . ARG A 1 86 ? 15.834 -2.561 -8.604 1.00 95.19 86 ARG A O 1
ATOM 639 N N . ASP A 1 87 ? 16.658 -1.271 -10.261 1.00 92.06 87 ASP A N 1
ATOM 640 C CA . ASP A 1 87 ? 16.175 0.008 -9.731 1.00 92.06 87 ASP A CA 1
ATOM 641 C C . ASP A 1 87 ? 14.663 -0.051 -9.465 1.00 92.06 87 ASP A C 1
ATOM 643 O O . ASP A 1 87 ? 14.196 0.257 -8.369 1.00 92.06 87 ASP A O 1
ATOM 647 N N . THR A 1 88 ? 13.894 -0.575 -10.427 1.00 91.25 88 THR A N 1
ATOM 648 C CA . THR A 1 88 ? 12.438 -0.746 -10.278 1.00 91.25 88 THR A CA 1
ATOM 649 C C . THR A 1 88 ? 12.090 -1.722 -9.149 1.00 91.25 88 THR A C 1
ATOM 651 O O . THR A 1 88 ? 11.122 -1.526 -8.411 1.00 91.25 88 THR A O 1
ATOM 654 N N . THR A 1 89 ? 12.860 -2.803 -9.002 1.00 92.25 89 THR A N 1
ATOM 655 C CA . THR A 1 89 ? 12.656 -3.789 -7.930 1.00 92.25 89 THR A CA 1
ATOM 656 C C . THR A 1 89 ? 12.935 -3.177 -6.560 1.00 92.25 89 THR A C 1
ATOM 658 O O . THR A 1 89 ? 12.165 -3.408 -5.623 1.00 92.25 89 THR A O 1
ATOM 661 N N . ASP A 1 90 ? 13.982 -2.364 -6.447 1.00 93.81 90 ASP A N 1
ATOM 662 C CA . ASP A 1 90 ? 14.354 -1.674 -5.216 1.00 93.81 90 ASP A CA 1
ATOM 663 C C . ASP A 1 90 ? 13.327 -0.604 -4.834 1.00 93.81 90 ASP A C 1
ATOM 665 O O . ASP A 1 90 ? 12.932 -0.524 -3.665 1.00 93.81 90 ASP A O 1
ATOM 669 N N . GLU A 1 91 ? 12.814 0.152 -5.807 1.00 90.50 91 GLU A N 1
ATOM 670 C CA . GLU A 1 91 ? 11.740 1.130 -5.610 1.00 90.50 91 GLU A CA 1
ATOM 671 C C . GLU A 1 91 ? 10.438 0.468 -5.143 1.00 90.50 91 GLU A C 1
ATOM 673 O O . GLU A 1 91 ? 9.859 0.880 -4.129 1.00 90.50 91 GLU A O 1
ATOM 678 N N . ILE A 1 92 ? 10.009 -0.608 -5.815 1.00 90.94 92 ILE A N 1
ATOM 679 C CA . ILE A 1 92 ? 8.845 -1.409 -5.403 1.00 90.94 92 ILE A CA 1
ATOM 680 C C . ILE A 1 92 ? 9.069 -1.985 -4.001 1.00 90.94 92 ILE A C 1
ATOM 682 O O . ILE A 1 92 ? 8.184 -1.914 -3.145 1.00 90.94 92 ILE A O 1
ATOM 686 N N . GLY A 1 93 ? 10.260 -2.521 -3.728 1.00 90.31 93 GLY A N 1
ATOM 687 C CA . GLY A 1 93 ? 10.631 -3.026 -2.410 1.00 90.31 93 GLY A CA 1
ATOM 688 C C . GLY A 1 93 ? 10.550 -1.943 -1.331 1.00 90.31 93 GLY A C 1
ATOM 689 O O . GLY A 1 93 ? 10.015 -2.181 -0.247 1.00 90.31 93 GLY A O 1
ATOM 690 N N . GLY A 1 94 ? 11.020 -0.732 -1.630 1.00 91.38 94 GLY A N 1
ATOM 691 C CA . GLY A 1 94 ? 10.931 0.429 -0.748 1.00 91.38 94 GLY A CA 1
ATOM 692 C C . GLY A 1 94 ? 9.494 0.890 -0.506 1.00 91.38 94 GLY A C 1
ATOM 693 O O . GLY A 1 94 ? 9.136 1.215 0.628 1.00 91.38 94 GLY A O 1
ATOM 694 N N . ALA A 1 95 ? 8.647 0.894 -1.537 1.00 87.62 95 ALA A N 1
ATOM 695 C CA . ALA A 1 95 ? 7.221 1.194 -1.407 1.00 87.62 95 ALA A CA 1
ATOM 696 C C . ALA A 1 95 ? 6.510 0.166 -0.512 1.00 87.62 95 ALA A C 1
ATOM 698 O O . ALA A 1 95 ? 5.809 0.553 0.424 1.00 87.62 95 ALA A O 1
ATOM 699 N N . ARG A 1 96 ? 6.774 -1.131 -0.713 1.00 90.69 96 ARG A N 1
ATOM 700 C CA . ARG A 1 96 ? 6.236 -2.214 0.128 1.00 90.69 96 ARG A CA 1
ATOM 701 C C . ARG A 1 96 ? 6.645 -2.083 1.587 1.00 90.69 96 ARG A C 1
ATOM 703 O O . ARG A 1 96 ? 5.797 -2.214 2.463 1.00 90.69 96 ARG A O 1
ATOM 710 N N . ARG A 1 97 ? 7.924 -1.801 1.860 1.00 93.81 97 ARG A N 1
ATOM 711 C CA . ARG A 1 97 ? 8.416 -1.604 3.235 1.00 93.81 97 ARG A CA 1
ATOM 712 C C . ARG A 1 97 ? 7.729 -0.424 3.919 1.00 93.81 97 ARG A C 1
ATOM 714 O O . ARG A 1 97 ? 7.319 -0.550 5.067 1.00 93.81 97 ARG A O 1
ATOM 721 N N . ARG A 1 98 ? 7.548 0.695 3.208 1.00 91.75 98 ARG A N 1
ATOM 722 C CA . ARG A 1 98 ? 6.813 1.862 3.727 1.00 91.75 98 ARG A CA 1
ATOM 723 C C . ARG A 1 98 ? 5.345 1.540 4.005 1.00 91.75 98 ARG A C 1
ATOM 725 O O . ARG A 1 98 ? 4.837 1.911 5.057 1.00 91.75 98 ARG A O 1
ATOM 732 N N . ALA A 1 99 ? 4.685 0.818 3.102 1.00 89.25 99 ALA A N 1
ATOM 733 C CA . ALA A 1 99 ? 3.306 0.384 3.301 1.00 89.25 99 ALA A CA 1
ATOM 734 C C . ALA A 1 99 ? 3.170 -0.563 4.505 1.00 89.25 99 ALA A C 1
ATOM 736 O O . ALA A 1 99 ? 2.283 -0.375 5.333 1.00 89.25 99 ALA A O 1
ATOM 737 N N . ALA A 1 100 ? 4.076 -1.536 4.643 1.00 91.88 100 ALA A N 1
ATOM 738 C CA . ALA A 1 100 ? 4.111 -2.444 5.788 1.00 91.88 100 ALA A CA 1
ATOM 739 C C . ALA A 1 100 ? 4.288 -1.679 7.108 1.00 91.88 100 ALA A C 1
ATOM 741 O O . ALA A 1 100 ? 3.491 -1.863 8.024 1.00 91.88 100 ALA A O 1
ATOM 742 N N . ALA A 1 101 ? 5.245 -0.746 7.165 1.00 94.69 101 ALA A N 1
ATOM 743 C CA . ALA A 1 101 ? 5.448 0.106 8.335 1.00 94.69 101 ALA A CA 1
ATOM 744 C C . ALA A 1 101 ? 4.195 0.933 8.682 1.00 94.69 101 ALA A C 1
ATOM 746 O O . ALA A 1 101 ? 3.818 1.016 9.848 1.00 94.69 101 ALA A O 1
ATOM 747 N N . GLY A 1 102 ? 3.503 1.485 7.678 1.00 90.75 102 GLY A N 1
ATOM 748 C CA . GLY A 1 102 ? 2.243 2.204 7.884 1.00 90.75 102 GLY A CA 1
ATOM 749 C C . GLY A 1 102 ? 1.115 1.313 8.420 1.00 90.75 102 GLY A C 1
ATOM 750 O O . GLY A 1 102 ? 0.366 1.722 9.307 1.00 90.75 102 GLY A O 1
ATOM 751 N N . ILE A 1 103 ? 1.001 0.072 7.936 1.00 91.44 103 ILE A N 1
ATOM 752 C CA . ILE A 1 103 ? 0.032 -0.910 8.456 1.00 91.44 103 ILE A CA 1
ATOM 753 C C . ILE A 1 103 ? 0.351 -1.264 9.910 1.00 91.44 103 ILE A C 1
ATOM 755 O O . ILE A 1 103 ? -0.562 -1.331 10.740 1.00 91.44 103 ILE A O 1
ATOM 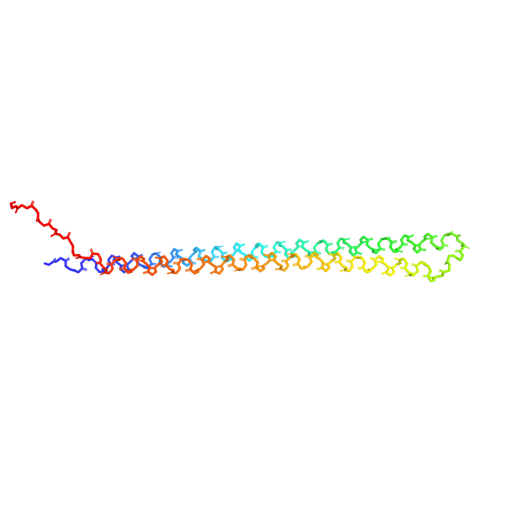759 N N . ASP A 1 104 ? 1.623 -1.485 10.227 1.00 93.69 104 ASP A N 1
ATOM 760 C CA . ASP A 1 104 ? 2.059 -1.822 11.580 1.00 93.69 104 ASP A CA 1
ATOM 761 C C . ASP A 1 104 ? 1.813 -0.666 12.551 1.00 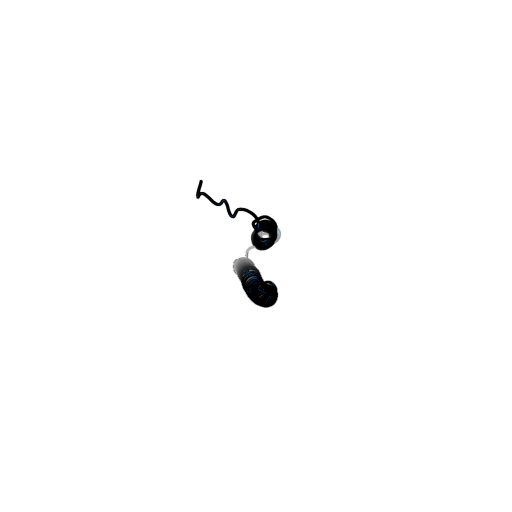93.69 104 ASP A C 1
ATOM 763 O O . ASP A 1 104 ? 1.316 -0.892 13.654 1.00 93.69 104 ASP A O 1
ATOM 767 N N . GLU A 1 105 ? 2.026 0.577 12.122 1.00 93.19 105 GLU A N 1
ATOM 768 C CA . GLU A 1 105 ? 1.681 1.765 12.902 1.00 93.19 105 GLU A CA 1
ATOM 769 C C . GLU A 1 105 ? 0.170 1.862 13.170 1.00 93.19 105 GLU A C 1
ATOM 771 O O . GLU A 1 105 ? -0.253 2.079 14.310 1.00 93.19 105 GLU A O 1
ATOM 776 N N . ILE A 1 106 ? -0.666 1.648 12.148 1.00 90.06 106 ILE A N 1
ATOM 777 C CA . ILE A 1 106 ? -2.130 1.628 12.296 1.00 90.06 106 ILE A CA 1
ATOM 778 C C . ILE A 1 106 ? -2.550 0.562 13.319 1.00 90.06 106 ILE A C 1
ATOM 780 O O . ILE A 1 106 ? -3.403 0.810 14.179 1.00 90.06 106 ILE A O 1
ATOM 784 N N . ARG A 1 107 ? -1.942 -0.627 13.257 1.00 90.44 107 ARG A N 1
ATOM 785 C CA . ARG A 1 107 ? -2.205 -1.724 14.199 1.00 90.44 107 ARG A CA 1
ATOM 786 C C . ARG A 1 107 ? -1.737 -1.388 15.612 1.00 90.44 107 ARG A C 1
ATOM 788 O O . ARG A 1 107 ? -2.488 -1.644 16.556 1.00 90.44 107 ARG A O 1
ATOM 795 N N . ALA A 1 108 ? -0.551 -0.802 15.758 1.00 91.62 108 ALA A N 1
ATOM 796 C CA . ALA A 1 108 ? 0.010 -0.394 17.040 1.00 91.62 108 ALA A CA 1
ATOM 797 C C . ALA A 1 108 ? -0.900 0.630 17.731 1.00 91.62 108 ALA A C 1
ATOM 799 O O . ALA A 1 108 ? -1.352 0.378 18.851 1.00 91.62 108 ALA A O 1
ATOM 800 N N . ARG A 1 109 ? -1.295 1.698 17.024 1.00 88.88 109 ARG A N 1
ATOM 801 C CA . ARG A 1 109 ? -2.237 2.711 17.536 1.00 88.88 109 ARG A CA 1
ATOM 802 C C . ARG A 1 109 ? -3.575 2.093 17.955 1.00 88.88 109 ARG A C 1
ATOM 804 O O . ARG A 1 109 ? -4.084 2.377 19.035 1.00 88.88 109 ARG A O 1
ATOM 811 N N . ALA A 1 110 ? -4.122 1.180 17.149 1.00 86.62 110 ALA A N 1
ATOM 812 C CA . ALA A 1 110 ? -5.368 0.486 17.486 1.00 86.62 110 ALA A CA 1
ATOM 813 C C . ALA A 1 110 ? -5.241 -0.449 18.706 1.00 86.62 110 ALA A C 1
ATOM 815 O O . ALA A 1 110 ? -6.232 -0.730 19.385 1.00 86.62 110 ALA A O 1
ATOM 816 N N . SER A 1 111 ? -4.049 -0.990 18.969 1.00 87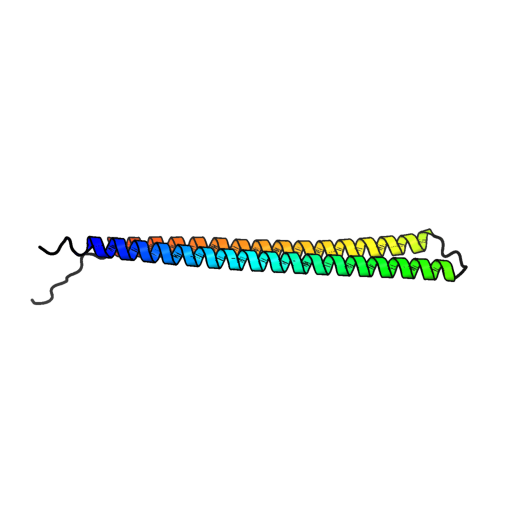.25 111 SER A N 1
ATOM 817 C CA . SER A 1 111 ? -3.787 -1.803 20.162 1.00 87.25 111 SER A CA 1
ATOM 818 C C . SER A 1 111 ? -3.651 -0.943 21.420 1.00 87.25 111 SER A C 1
ATOM 820 O O . SER A 1 111 ? -4.166 -1.313 22.475 1.00 87.25 111 SER A O 1
ATOM 822 N N . GLU A 1 112 ? -3.032 0.230 21.295 1.00 88.19 112 GLU A N 1
ATOM 823 C CA . GLU A 1 112 ? -2.844 1.169 22.394 1.00 88.19 112 GLU A CA 1
ATOM 824 C C . GLU A 1 112 ? -4.169 1.800 22.830 1.00 88.19 112 GLU A C 1
ATOM 826 O O . GLU A 1 112 ? -4.474 1.802 24.022 1.00 88.19 112 GLU A O 1
ATOM 831 N N . ASN A 1 113 ? -5.012 2.216 21.881 1.00 83.75 113 ASN A N 1
ATOM 832 C CA . ASN A 1 113 ? -6.348 2.738 22.183 1.00 83.75 113 ASN A CA 1
ATOM 833 C C . ASN A 1 113 ? -7.205 1.714 22.942 1.00 83.75 113 ASN A C 1
ATOM 835 O O . ASN A 1 113 ? -7.853 2.058 23.925 1.00 83.75 113 ASN A O 1
ATOM 839 N N . ARG A 1 114 ? -7.146 0.430 22.555 1.00 82.56 114 ARG A N 1
ATOM 840 C CA . ARG A 1 114 ? -7.844 -0.642 23.283 1.00 82.56 114 ARG A CA 1
ATOM 841 C C . ARG A 1 114 ? -7.332 -0.806 24.712 1.00 82.56 114 ARG A C 1
ATOM 843 O O . ARG A 1 114 ? -8.135 -0.987 25.618 1.00 82.56 114 ARG A O 1
ATOM 850 N N . ARG A 1 115 ? -6.016 -0.720 24.935 1.00 84.75 115 ARG A N 1
ATOM 851 C CA . ARG A 1 115 ? -5.444 -0.779 26.291 1.00 84.75 115 ARG A CA 1
ATOM 852 C C . ARG A 1 115 ? -5.891 0.406 27.145 1.00 84.75 115 ARG A C 1
ATOM 854 O O . ARG A 1 115 ? -6.290 0.187 28.282 1.00 84.75 115 ARG A O 1
ATOM 861 N N . ARG A 1 116 ? -5.867 1.628 26.602 1.00 81.88 116 ARG A N 1
ATOM 862 C CA . ARG A 1 116 ? -6.317 2.838 27.315 1.00 81.88 116 ARG A CA 1
ATOM 863 C C . ARG A 1 116 ? -7.800 2.758 27.686 1.00 81.88 116 ARG A C 1
ATOM 865 O O . ARG A 1 116 ? -8.124 2.942 28.850 1.00 81.88 116 ARG A O 1
ATOM 872 N N . ASN A 1 117 ? -8.662 2.343 26.755 1.00 78.06 117 ASN A N 1
ATOM 873 C CA . ASN A 1 117 ? -10.096 2.174 27.023 1.00 78.06 117 ASN A CA 1
ATOM 874 C C . ASN A 1 117 ? -10.375 1.144 28.131 1.00 78.06 117 ASN A C 1
ATOM 876 O O . ASN A 1 117 ? -11.264 1.348 28.955 1.00 78.06 117 ASN A O 1
ATOM 880 N N . LEU A 1 118 ? -9.610 0.045 28.183 1.00 79.56 118 LEU A N 1
ATOM 881 C CA . LEU A 1 118 ? -9.730 -0.944 29.261 1.00 79.56 118 LEU A CA 1
ATOM 882 C C . LEU A 1 118 ? -9.294 -0.372 30.617 1.00 79.56 118 LEU A C 1
ATOM 884 O O . LEU A 1 118 ? -9.961 -0.628 31.617 1.00 79.56 118 LEU A O 1
ATOM 888 N N . LEU A 1 119 ? -8.212 0.412 30.654 1.00 80.00 119 LEU A N 1
ATOM 889 C CA . LEU A 1 119 ? -7.733 1.059 31.880 1.00 80.00 119 LEU A CA 1
ATOM 890 C C . LEU A 1 119 ? -8.736 2.091 32.408 1.00 80.00 119 LEU A C 1
ATOM 892 O O . LEU A 1 119 ? -9.046 2.074 33.603 1.00 80.00 119 LEU A O 1
ATOM 896 N N . ASP A 1 120 ? -9.295 2.925 31.531 1.00 74.44 120 ASP A N 1
ATOM 897 C CA . ASP A 1 120 ? -10.332 3.899 31.892 1.00 74.44 120 ASP A CA 1
ATOM 898 C C . ASP A 1 120 ? -11.580 3.201 32.442 1.00 74.44 120 ASP A C 1
ATOM 900 O O . ASP A 1 120 ? -12.096 3.591 33.490 1.00 74.44 120 ASP A O 1
ATOM 904 N N . PHE A 1 121 ? -12.011 2.104 31.813 1.00 74.00 121 PHE A N 1
ATOM 905 C CA . PHE A 1 121 ? -13.136 1.301 32.294 1.00 74.00 121 PHE A CA 1
ATOM 906 C C . PHE A 1 121 ? -12.867 0.660 33.666 1.00 74.00 121 PHE A C 1
ATOM 908 O O . PHE A 1 121 ? -13.717 0.698 34.557 1.00 74.00 121 PHE A O 1
ATOM 915 N N . THR A 1 122 ? -11.672 0.099 33.884 1.00 73.81 122 THR A N 1
ATOM 916 C CA . THR A 1 122 ? -11.309 -0.447 35.204 1.00 73.81 122 THR A CA 1
ATOM 917 C C . THR A 1 122 ? -11.238 0.639 36.279 1.00 73.81 122 THR A C 1
ATOM 919 O O . THR A 1 122 ? -11.679 0.417 37.408 1.00 73.81 122 THR A O 1
ATOM 922 N N . SER A 1 123 ? -10.760 1.834 35.921 1.00 71.88 123 SER A N 1
ATOM 923 C CA . SER A 1 123 ? -10.676 2.983 36.825 1.00 71.88 123 SER A CA 1
ATOM 924 C C . SER A 1 123 ? -12.064 3.520 37.182 1.00 71.88 123 SER A C 1
ATOM 926 O O . SER A 1 123 ? -12.322 3.825 38.348 1.00 71.88 123 SER A O 1
ATOM 928 N N . SER A 1 124 ? -12.991 3.569 36.219 1.00 67.06 124 SER A N 1
ATOM 929 C CA . SER A 1 124 ? -14.361 4.039 36.455 1.00 67.06 124 SER A CA 1
ATOM 930 C C . SER A 1 124 ? -15.151 3.086 37.357 1.00 67.06 124 SER A C 1
ATOM 932 O O . SER A 1 124 ? -15.862 3.539 38.254 1.00 67.06 124 SER A O 1
ATOM 934 N N . ILE A 1 125 ? -14.992 1.769 37.182 1.00 65.50 125 ILE A N 1
ATOM 935 C CA . ILE A 1 125 ? -15.631 0.765 38.050 1.00 65.50 125 ILE A CA 1
ATOM 936 C C . ILE A 1 125 ? -15.040 0.805 39.462 1.00 65.50 125 ILE A C 1
ATOM 938 O O . ILE A 1 125 ? -15.789 0.796 40.440 1.00 65.50 125 ILE A O 1
ATOM 942 N N . SER A 1 126 ? -13.714 0.904 39.590 1.00 64.44 126 SER A N 1
ATOM 943 C CA . SER A 1 126 ? -13.059 1.006 40.900 1.00 64.44 126 SER A CA 1
ATOM 944 C C . SER A 1 126 ? -13.472 2.274 41.660 1.00 64.44 126 SER A C 1
ATOM 946 O O . SER A 1 126 ? -13.628 2.232 42.881 1.00 64.44 126 SER A O 1
ATOM 948 N N . GLY A 1 127 ? -13.684 3.393 40.958 1.00 59.16 127 GLY A N 1
ATOM 949 C CA . GLY A 1 127 ? -14.186 4.637 41.548 1.00 59.16 127 GLY A CA 1
ATOM 950 C C . GLY A 1 127 ? -15.620 4.524 42.076 1.00 59.16 127 GLY A C 1
ATOM 951 O O . GLY A 1 127 ? -15.927 5.068 43.137 1.00 59.16 127 GLY A O 1
ATOM 952 N N . LEU A 1 128 ? -16.482 3.757 41.398 1.00 58.88 128 LEU A N 1
ATOM 953 C CA . LEU A 1 128 ? -17.867 3.524 41.827 1.00 58.88 128 LEU A CA 1
ATOM 954 C C . LEU A 1 128 ? -17.975 2.638 43.078 1.00 58.88 128 LEU A C 1
ATOM 956 O O . LEU A 1 128 ? -18.851 2.863 43.911 1.00 58.88 128 LEU A O 1
ATOM 960 N N . VAL A 1 129 ? -17.086 1.653 43.237 1.00 57.91 129 VAL A N 1
ATOM 961 C CA . VAL A 1 129 ? -17.091 0.737 44.396 1.00 57.91 129 VAL A CA 1
ATOM 962 C C . VAL A 1 129 ? -16.461 1.383 45.644 1.00 57.91 129 VAL A C 1
ATOM 964 O O . VAL A 1 129 ? -16.802 1.021 46.767 1.00 57.91 129 VAL A O 1
ATOM 967 N N . SER A 1 130 ? -15.591 2.384 45.466 1.00 54.34 130 SER A N 1
ATOM 968 C CA . SER A 1 130 ? -14.853 3.074 46.541 1.00 54.34 130 SER A CA 1
ATOM 969 C C . SER A 1 130 ? -15.567 4.326 47.108 1.00 54.34 130 SER A C 1
ATOM 971 O O . SER A 1 130 ? -15.316 4.733 48.241 1.00 54.34 130 SER A O 1
ATOM 973 N N . GLY A 1 131 ? -16.503 4.938 46.369 1.00 49.34 131 GLY A N 1
ATOM 974 C CA . GLY A 1 131 ? -17.068 6.266 46.684 1.00 49.34 131 GLY A CA 1
ATOM 975 C C . GLY A 1 131 ? -18.300 6.337 47.607 1.00 49.34 131 GLY A C 1
ATOM 976 O O . GLY A 1 131 ? -18.899 7.403 47.740 1.00 49.34 131 GLY A O 1
ATOM 977 N N . GLY A 1 132 ? -18.723 5.241 48.243 1.00 47.56 132 GLY A N 1
ATOM 978 C CA . GLY A 1 132 ? -20.025 5.138 48.927 1.00 47.56 132 GLY A CA 1
ATOM 979 C C . GLY A 1 132 ? -20.130 5.652 50.374 1.00 47.56 132 GLY A C 1
ATOM 980 O O . GLY A 1 132 ? -21.087 5.285 51.054 1.00 47.56 132 GLY A O 1
ATOM 981 N N . GLY A 1 133 ? -19.190 6.455 50.888 1.00 50.34 133 GLY A N 1
ATOM 982 C CA . GLY A 1 133 ? -19.129 6.746 52.329 1.00 50.34 133 GLY A CA 1
ATOM 983 C C . GLY A 1 133 ? -18.527 8.093 52.721 1.00 50.34 133 GLY A C 1
ATOM 984 O O . GLY A 1 133 ? -17.535 8.125 53.436 1.00 50.34 133 GLY A O 1
ATOM 985 N N . SER A 1 134 ? -19.121 9.217 52.314 1.00 48.47 134 SER A N 1
ATOM 986 C CA . SER A 1 134 ? -18.834 10.499 52.979 1.00 48.47 134 SER A CA 1
ATOM 987 C C . SER A 1 134 ? -20.057 11.416 53.004 1.00 48.47 134 SER A C 1
ATOM 989 O O . SER A 1 134 ? -20.140 12.430 52.318 1.00 48.47 134 SER A O 1
ATOM 991 N N . ARG A 1 135 ? -21.051 11.039 53.818 1.00 50.78 135 ARG A N 1
ATOM 992 C CA . ARG A 1 135 ? -22.041 11.984 54.353 1.00 50.78 135 ARG A CA 1
ATOM 993 C C . ARG A 1 135 ? -21.457 12.577 55.634 1.00 50.78 135 ARG A C 1
ATOM 995 O O . ARG A 1 135 ? -21.705 12.068 56.722 1.00 50.78 135 ARG A O 1
ATOM 1002 N N . ARG A 1 136 ? -20.633 13.619 55.510 1.00 50.03 136 ARG A N 1
ATOM 1003 C CA . ARG A 1 136 ? -20.167 14.396 56.665 1.00 50.03 136 ARG A CA 1
ATOM 1004 C C . ARG A 1 136 ? -21.264 15.394 57.036 1.00 50.03 136 ARG A C 1
ATOM 1006 O O . ARG A 1 136 ? -21.452 16.402 56.365 1.00 50.03 136 ARG A O 1
ATOM 1013 N N . SER A 1 137 ? -22.023 15.046 58.071 1.00 50.94 137 SER A N 1
ATOM 1014 C CA . SER A 1 137 ? -22.931 15.958 58.763 1.00 50.94 137 SER A CA 1
ATOM 1015 C C . SER A 1 137 ? -22.101 17.068 59.411 1.00 50.94 137 SER A C 1
ATOM 1017 O O . SER A 1 137 ? -21.211 16.774 60.207 1.00 50.94 137 SER A O 1
ATOM 1019 N N . LEU A 1 138 ? -22.364 18.323 59.051 1.00 53.09 138 LEU A N 1
ATOM 1020 C CA . LEU A 1 138 ? -21.863 19.507 59.750 1.00 53.09 138 LEU A CA 1
ATOM 1021 C C . LEU A 1 138 ? -23.071 20.328 60.208 1.00 53.09 138 LEU A C 1
ATOM 1023 O O . LEU A 1 138 ? -23.446 21.319 59.593 1.00 53.09 138 LEU A O 1
ATOM 1027 N N . LEU A 1 139 ? -23.700 19.841 61.273 1.00 50.72 139 LEU A N 1
ATOM 1028 C CA . LEU A 1 139 ? -24.519 20.617 62.198 1.00 50.72 139 LEU A CA 1
ATOM 1029 C C . LEU A 1 139 ? -24.065 20.184 63.592 1.00 50.72 139 LEU A C 1
ATOM 1031 O O . LEU A 1 139 ? -24.400 19.090 64.048 1.00 50.72 139 LEU A O 1
ATOM 1035 N N . GLY A 1 140 ? -23.216 21.013 64.187 1.00 48.06 140 GLY A N 1
ATOM 1036 C CA . GLY A 1 140 ? -22.631 20.889 65.516 1.00 48.06 140 GLY A CA 1
ATOM 1037 C C . GLY A 1 140 ? -21.918 22.187 65.836 1.00 48.06 140 GLY A C 1
ATOM 1038 O O . GLY A 1 140 ? -21.094 22.590 64.985 1.00 48.06 140 GLY A O 1
#

Sequence (140 aa):
MAGLSNIASVGLDLALSQQAQRNEDKRLKDERDTRIAALADQTARIERAERDALRRRVAALRARAGAGGTGATGGSIDAVVRGLERDTTDEIGGARRRAAAGIDEIRARASENRRRNLLDFTSSISGLVSGGGSRRSLLG

pLDDT: mean 79.38, std 15.13, range [46.72, 95.19]

Secondary structure (DSSP, 8-state):
--SSHHHHHHHHHHHHHHHHHHHHHHHHHHHHHHHHHHHHHHHHHHHHHHHHHHHHHHHHHHHHHHHT-S---HHHHHHHHHHHHHHHHHHHHHHHHHHHHHHHHHHHHHHHHHHHHHHHHHHHHHHHHH----------

Foldseek 3Di:
DPPPVVVVVVVVVVVVVVVVVVVVLVVLVVVLVVVLVVLVVVLVVVLVVLVVVLVVVLVVLVVCVVVVPDCPPVVVSVVVNVVSVVVSVVVSVVSVVVSVVVNVVSVVVSVVVVVVVVVVVVVVVVCVVPPDDDPDDPDD

Radius of gyration: 31.63 Å; chains: 1; bounding box: 64×28×103 Å